Protein AF-A0A0D8Y430-F1 (afdb_monomer_lite)

InterPro domains:
  IPR003952 Fumarate reductase/succinate dehydrogenase, FAD-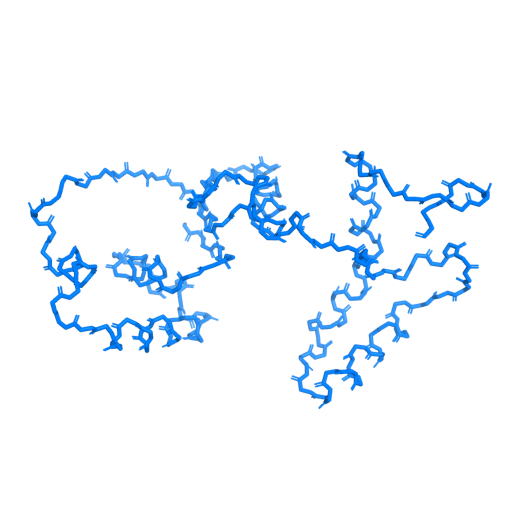binding site [PS00504] (100-109)
  IPR003953 FAD-dependent oxidoreductase 2, FAD-binding domain [PF00890] (66-169)
  IPR030664 FAD-dependent oxidoreductase SdhA/FrdA/AprA [PTHR11632] (54-172)
  IPR036188 FAD/NAD(P)-binding domain superfamily [G3DSA:3.50.50.60] (49-172)
  IPR036188 FAD/NAD(P)-binding domain superfamily [SSF51905] (52-172)

Secondary structure (DSSP, 8-state):
-EEEESS-HHHHHHHHTSTT-HHHHTT-HHHHHHHHHHHHTS-TT-HHHHHHH-GGGS-------SEEEE--SHHHHHHHHHHHTTTS-EEEE-SS-GGGSGGGG--S-------SSS---HHHHHHHHHHHTTT-S-HHHHHHHHHHHHHHHHHHHHTT----B-TTSSB-

Sequence (172 aa):
MHIIADGFGRAILALYRRPGAKKYFEKAPFYLNYATRRFNRLAETDPRKAILLNKSAYKIIEYEYDVVVEGARGAGLRATLGIAATNFSVACISKIFPTRSHTVAAQGGISAALANISEDNWRWHAYDTIKGSDWLGDQDAIEYMCKNGAKAAIELENFGVPFSRAEDGRIY

Organism: Dictyocaulus viviparus (NCBI:txid29172)

Structure (mmCIF, N/CA/C/O backbone):
data_AF-A0A0D8Y430-F1
#
_entry.id   AF-A0A0D8Y430-F1
#
loop_
_atom_site.group_PDB
_atom_site.id
_atom_site.type_symbol
_atom_site.label_atom_id
_atom_site.label_alt_id
_atom_site.label_comp_id
_atom_site.label_asym_id
_atom_site.label_entity_id
_atom_site.label_seq_id
_atom_site.pdbx_PDB_ins_code
_atom_site.Cartn_x
_atom_site.Cartn_y
_atom_site.Cartn_z
_atom_site.occupancy
_atom_site.B_iso_or_equiv
_atom_site.auth_seq_id
_atom_site.auth_comp_id
_atom_site.auth_asym_id
_atom_site.auth_atom_id
_atom_site.pdbx_PDB_model_num
ATOM 1 N N . MET A 1 1 ? -17.089 -7.789 9.909 1.00 50.50 1 MET A N 1
ATOM 2 C CA . MET A 1 1 ? -16.139 -6.763 10.383 1.00 50.50 1 MET A CA 1
ATOM 3 C C . MET A 1 1 ? -14.709 -7.163 10.033 1.00 50.50 1 MET A C 1
ATOM 5 O O . MET A 1 1 ? -14.059 -7.828 10.825 1.00 50.50 1 MET A O 1
ATOM 9 N N . HIS A 1 2 ? -14.216 -6.791 8.854 1.00 56.72 2 HIS A N 1
ATOM 10 C CA . HIS A 1 2 ? -12.787 -6.893 8.529 1.00 56.72 2 HIS A CA 1
ATOM 11 C C . HIS A 1 2 ? -12.057 -5.635 9.032 1.00 56.72 2 HIS A C 1
ATOM 13 O O . HIS A 1 2 ? -12.646 -4.557 9.066 1.00 56.72 2 HIS A O 1
ATOM 19 N N . ILE A 1 3 ? -10.804 -5.761 9.473 1.00 57.28 3 ILE A N 1
ATOM 20 C CA . ILE A 1 3 ? -10.013 -4.630 9.986 1.00 57.28 3 ILE A CA 1
ATOM 21 C C . ILE A 1 3 ? -8.754 -4.505 9.136 1.00 57.28 3 ILE A C 1
ATOM 23 O O . ILE A 1 3 ? -8.004 -5.472 9.011 1.00 57.28 3 ILE A O 1
ATOM 27 N N . ILE A 1 4 ? -8.522 -3.315 8.584 1.00 59.31 4 ILE A N 1
ATOM 28 C CA . ILE A 1 4 ? -7.288 -2.960 7.878 1.00 59.31 4 ILE A CA 1
ATOM 29 C C . ILE A 1 4 ? -6.592 -1.882 8.704 1.00 59.31 4 ILE A C 1
ATOM 31 O O . ILE A 1 4 ? -7.174 -0.832 8.965 1.00 59.31 4 ILE A O 1
ATOM 35 N N . ALA A 1 5 ? -5.361 -2.140 9.140 1.00 58.50 5 ALA A N 1
ATOM 36 C CA . ALA A 1 5 ? -4.613 -1.221 9.992 1.00 58.50 5 ALA A CA 1
ATOM 37 C C . ALA A 1 5 ? -3.367 -0.686 9.270 1.00 58.50 5 ALA A C 1
ATOM 39 O O . ALA A 1 5 ? -2.485 -1.455 8.899 1.00 58.50 5 ALA A O 1
ATOM 40 N N . ASP A 1 6 ? -3.285 0.639 9.133 1.00 49.31 6 ASP A N 1
ATOM 41 C CA . ASP A 1 6 ? -2.141 1.421 8.632 1.00 49.31 6 ASP A CA 1
ATOM 42 C C . ASP A 1 6 ? -1.503 2.251 9.781 1.00 49.31 6 ASP A C 1
ATOM 44 O O . ASP A 1 6 ? -0.916 3.323 9.601 1.00 49.31 6 ASP A O 1
ATOM 48 N N . GLY A 1 7 ? -1.642 1.789 11.033 1.00 47.31 7 GLY A N 1
ATOM 49 C CA . GLY A 1 7 ? -1.067 2.469 12.195 1.00 47.31 7 GLY A CA 1
ATOM 50 C C . GLY A 1 7 ? -1.415 1.909 13.583 1.00 47.31 7 GLY A C 1
ATOM 51 O O . GLY A 1 7 ? -2.327 1.122 13.757 1.00 47.31 7 GLY A O 1
ATOM 52 N N . PHE A 1 8 ? -0.589 2.331 14.553 1.00 56.03 8 PHE A N 1
ATOM 53 C CA . PHE A 1 8 ? -0.634 2.256 16.031 1.00 56.03 8 PHE A CA 1
ATOM 54 C C . PHE A 1 8 ? -1.361 1.102 16.766 1.00 56.03 8 PHE A C 1
ATOM 56 O O . PHE A 1 8 ? -2.573 1.045 16.912 1.00 56.03 8 PHE A O 1
ATOM 63 N N . GLY A 1 9 ? -0.576 0.335 17.537 1.00 60.44 9 GLY A N 1
ATOM 64 C CA . GLY A 1 9 ? -1.039 -0.802 18.348 1.00 60.44 9 GLY A CA 1
ATOM 65 C C . GLY A 1 9 ? -2.098 -0.569 19.448 1.00 60.44 9 GLY A C 1
ATOM 66 O O . GLY A 1 9 ? -2.532 -1.527 20.069 1.00 60.44 9 GLY A O 1
ATOM 67 N N . ARG A 1 10 ? -2.559 0.650 19.744 1.00 63.81 10 ARG A N 1
ATOM 68 C CA . ARG A 1 10 ? -3.590 0.852 20.794 1.00 63.81 10 ARG A CA 1
ATOM 69 C C . ARG A 1 10 ? -5.005 0.593 20.313 1.00 63.81 10 ARG A C 1
ATOM 71 O O . ARG A 1 10 ? -5.775 -0.030 21.039 1.00 63.81 10 ARG A O 1
ATOM 78 N N . ALA A 1 11 ? -5.327 1.049 19.112 1.00 66.00 11 ALA A N 1
ATOM 79 C CA . ALA A 1 11 ? -6.598 0.731 18.486 1.00 66.00 11 ALA A CA 1
ATOM 80 C C . ALA A 1 11 ? -6.691 -0.774 18.218 1.00 66.00 11 ALA A C 1
ATOM 82 O O . ALA A 1 11 ? -7.708 -1.373 18.537 1.00 66.00 11 ALA A O 1
ATOM 83 N N . ILE A 1 12 ? -5.585 -1.409 17.816 1.00 70.12 12 ILE A N 1
ATOM 84 C CA . ILE A 1 12 ? -5.467 -2.871 17.701 1.00 70.12 12 ILE A CA 1
ATOM 85 C C . ILE A 1 12 ? -5.885 -3.585 19.001 1.00 70.12 12 ILE A C 1
ATOM 87 O O . ILE A 1 12 ? -6.706 -4.497 18.956 1.00 70.12 12 ILE A O 1
ATOM 91 N N . LEU A 1 13 ? -5.402 -3.150 20.175 1.00 68.44 13 LEU A N 1
ATOM 92 C CA . LEU A 1 13 ? -5.814 -3.746 21.460 1.00 68.44 13 LEU A CA 1
ATOM 93 C C . LEU A 1 13 ? -7.271 -3.458 21.823 1.00 68.44 13 LEU A C 1
ATOM 95 O O . LEU A 1 13 ? -7.954 -4.339 22.346 1.00 68.44 13 LEU A O 1
ATOM 99 N N . ALA A 1 14 ? -7.743 -2.234 21.581 1.00 68.69 14 ALA A N 1
ATOM 100 C CA . ALA A 1 14 ? -9.129 -1.864 21.849 1.00 68.69 14 ALA A CA 1
ATOM 101 C C . ALA A 1 14 ? -10.102 -2.677 20.977 1.00 68.69 14 ALA A C 1
ATOM 103 O O . ALA A 1 14 ? -11.117 -3.162 21.475 1.00 68.69 14 ALA A O 1
ATOM 104 N N . LEU A 1 15 ? -9.754 -2.885 19.704 1.00 70.25 15 LEU A N 1
ATOM 105 C CA . LEU A 1 15 ? -10.502 -3.702 18.754 1.00 70.25 15 LEU A CA 1
ATOM 106 C C . LEU A 1 15 ? -10.448 -5.188 19.131 1.00 70.25 15 LEU A C 1
ATOM 108 O O . LEU A 1 15 ? -11.490 -5.836 19.141 1.00 70.25 15 LEU A O 1
ATOM 112 N N . TYR A 1 16 ? -9.281 -5.716 19.520 1.00 70.56 16 TYR A N 1
ATOM 113 C CA . TYR A 1 16 ? -9.129 -7.116 19.939 1.00 70.56 16 TYR A CA 1
ATOM 114 C C . TYR A 1 16 ? -9.970 -7.482 21.171 1.00 70.56 16 TYR A C 1
ATOM 116 O O . TYR A 1 16 ? -10.471 -8.599 21.270 1.00 70.56 16 TYR A O 1
ATOM 124 N N . ARG A 1 17 ? -10.162 -6.547 22.112 1.00 72.00 17 ARG A N 1
ATOM 125 C CA . ARG A 1 17 ? -10.968 -6.773 23.327 1.00 72.00 17 ARG A CA 1
ATOM 126 C C . ARG A 1 17 ? -12.484 -6.789 23.077 1.00 72.00 17 ARG A C 1
ATOM 128 O O . ARG A 1 17 ? -13.235 -7.002 24.030 1.00 72.00 17 ARG A O 1
ATOM 135 N N . ARG A 1 18 ? -12.957 -6.548 21.847 1.00 69.38 18 ARG A N 1
ATOM 136 C CA . ARG A 1 18 ? -14.388 -6.647 21.517 1.00 69.38 18 ARG A CA 1
ATOM 137 C C . ARG A 1 18 ? -14.834 -8.115 21.407 1.00 69.38 18 ARG A C 1
ATOM 139 O O . ARG A 1 18 ? -14.075 -8.946 20.900 1.00 69.38 18 ARG A O 1
ATOM 146 N N . PRO A 1 19 ? -16.064 -8.454 21.835 1.00 69.81 19 PRO A N 1
ATOM 147 C CA . PRO A 1 19 ? -16.619 -9.793 21.648 1.00 69.81 19 PRO A CA 1
ATOM 148 C C . PRO A 1 19 ? -16.530 -10.240 20.183 1.00 69.81 19 PRO A C 1
ATOM 150 O O . PRO A 1 19 ? -16.837 -9.477 19.270 1.00 69.81 19 PRO A O 1
ATOM 153 N N . GLY A 1 20 ? -16.055 -11.465 19.943 1.00 68.38 20 GLY A N 1
ATOM 154 C CA . GLY A 1 20 ? -15.925 -12.022 18.592 1.00 68.38 20 GLY A CA 1
ATOM 155 C C . GLY A 1 20 ? -14.794 -11.437 17.734 1.00 68.38 20 GLY A C 1
ATOM 156 O O . GLY A 1 20 ? -14.647 -11.857 16.587 1.00 68.38 20 GLY A O 1
ATOM 157 N N . ALA A 1 21 ? -13.968 -10.520 18.258 1.00 69.75 21 ALA A N 1
ATOM 158 C CA . ALA A 1 21 ? -12.868 -9.926 17.498 1.00 69.75 21 ALA A CA 1
ATOM 159 C C . ALA A 1 21 ? -11.681 -10.881 17.283 1.00 69.75 21 ALA A C 1
ATOM 161 O O . ALA A 1 21 ? -10.908 -10.706 16.341 1.00 69.75 21 ALA A O 1
ATOM 162 N N . LYS A 1 22 ? -11.555 -11.914 18.126 1.00 72.69 22 LYS A N 1
ATOM 163 C CA . LYS A 1 22 ? -10.428 -12.861 18.138 1.00 72.69 22 LYS A CA 1
ATOM 164 C C . LYS A 1 22 ? -10.135 -13.461 16.753 1.00 72.69 22 LYS A C 1
ATOM 166 O O . LYS A 1 22 ? -8.993 -13.421 16.302 1.00 72.69 22 LYS A O 1
ATOM 171 N N . LYS A 1 23 ? -11.186 -13.855 16.023 1.00 71.44 23 LYS A N 1
ATOM 172 C CA . LYS A 1 23 ? -11.111 -14.442 14.671 1.00 71.44 23 LYS A CA 1
ATOM 173 C C . LYS A 1 23 ? -10.460 -13.541 13.611 1.00 71.44 23 LYS A C 1
ATOM 175 O O . LYS A 1 23 ? -10.023 -14.035 12.575 1.00 71.44 23 LYS A O 1
ATOM 180 N N . TYR A 1 24 ? -10.415 -12.227 13.841 1.00 66.75 24 TYR A N 1
ATOM 181 C CA . TYR A 1 24 ? -9.815 -11.268 12.909 1.00 66.75 24 TYR A CA 1
ATOM 182 C C . TYR A 1 24 ? -8.330 -11.014 13.197 1.00 66.75 24 TYR A C 1
ATOM 184 O O . TYR A 1 24 ? -7.589 -10.674 12.282 1.00 66.75 24 TYR A O 1
ATOM 192 N N . PHE A 1 25 ? -7.882 -11.212 14.441 1.00 69.62 25 PHE A N 1
ATOM 193 C CA . PHE A 1 25 ? -6.495 -10.965 14.859 1.00 69.62 25 PHE A CA 1
ATOM 194 C C . PHE A 1 25 ? -5.644 -12.239 14.941 1.00 69.62 25 PHE A C 1
ATOM 196 O O . PHE A 1 25 ? -4.420 -12.151 14.875 1.00 69.62 25 PHE A O 1
ATOM 203 N N . GLU A 1 26 ? -6.261 -13.423 15.019 1.00 69.12 26 GLU A N 1
ATOM 204 C CA . GLU A 1 26 ? -5.558 -14.720 14.994 1.00 69.12 26 GLU A CA 1
ATOM 205 C C . GLU A 1 26 ? -4.750 -14.938 13.707 1.00 69.12 26 GLU A C 1
ATOM 207 O O . GLU A 1 26 ? -3.707 -15.584 13.742 1.00 69.12 26 GLU A O 1
ATOM 212 N N . LYS A 1 27 ? -5.176 -14.339 12.588 1.00 66.19 27 LYS A N 1
ATOM 213 C CA . LYS A 1 27 ? -4.463 -14.412 11.303 1.00 66.19 27 LYS A CA 1
ATOM 214 C C . LYS A 1 27 ? -3.222 -13.516 11.227 1.00 66.19 27 LYS A C 1
ATOM 216 O O . LYS A 1 27 ? -2.441 -13.658 10.296 1.00 66.19 27 LYS A O 1
ATOM 221 N N . ALA A 1 28 ? -3.038 -12.590 12.172 1.00 65.12 28 ALA A N 1
ATOM 222 C CA . ALA A 1 28 ? -1.922 -11.645 12.167 1.00 65.12 28 ALA A CA 1
ATOM 223 C C . ALA A 1 28 ? -1.405 -11.361 13.599 1.00 65.12 28 ALA A C 1
ATOM 225 O O . ALA A 1 28 ? -1.451 -10.219 14.077 1.00 65.12 28 ALA A O 1
ATOM 226 N N . PRO A 1 29 ? -0.888 -12.388 14.307 1.00 72.00 29 PRO A N 1
ATOM 227 C CA . PRO A 1 29 ? -0.520 -12.298 15.725 1.00 72.00 29 PRO A CA 1
ATOM 228 C C . PRO A 1 29 ? 0.616 -11.303 15.991 1.00 72.00 29 PRO A C 1
ATOM 230 O O . PRO A 1 29 ? 0.724 -10.767 17.095 1.00 72.00 29 PRO A O 1
ATOM 233 N N . PHE A 1 30 ? 1.440 -11.006 14.981 1.00 77.62 30 PHE A N 1
ATOM 234 C CA . PHE A 1 30 ? 2.497 -9.999 15.055 1.00 77.62 30 PHE A CA 1
ATOM 235 C C . PHE A 1 30 ? 1.976 -8.641 15.546 1.00 77.62 30 PHE A C 1
ATOM 237 O O . PHE A 1 30 ? 2.520 -8.079 16.500 1.00 77.62 30 PHE A O 1
ATOM 244 N N . TYR A 1 31 ? 0.892 -8.137 14.949 1.00 69.31 31 TYR A N 1
ATOM 245 C CA . TYR A 1 31 ? 0.340 -6.830 15.300 1.00 69.31 31 TYR A CA 1
ATOM 246 C C . TYR A 1 31 ? -0.190 -6.805 16.730 1.00 69.31 31 TYR A C 1
ATOM 248 O O . TYR A 1 31 ? 0.034 -5.831 17.450 1.00 69.31 31 TYR A O 1
ATOM 256 N N . LEU A 1 32 ? -0.826 -7.895 17.169 1.00 74.81 32 LEU A N 1
ATOM 257 C CA . LEU A 1 32 ? -1.316 -8.036 18.536 1.00 74.81 32 LEU A CA 1
ATOM 258 C C . LEU A 1 32 ? -0.160 -8.096 19.547 1.00 74.81 32 LEU A C 1
ATOM 260 O O . LEU A 1 32 ? -0.210 -7.434 20.586 1.00 74.81 32 LEU A O 1
ATOM 264 N N . ASN A 1 33 ? 0.911 -8.825 19.231 1.00 79.19 33 ASN A N 1
ATOM 265 C CA . ASN A 1 33 ? 2.102 -8.932 20.075 1.00 79.19 33 ASN A CA 1
ATOM 266 C C . ASN A 1 33 ? 2.841 -7.594 20.190 1.00 79.19 33 ASN A C 1
ATOM 268 O O . ASN A 1 33 ? 3.196 -7.170 21.293 1.00 79.19 33 ASN A O 1
ATOM 272 N N . TYR A 1 34 ? 3.038 -6.898 19.069 1.00 76.62 34 TYR A N 1
ATOM 273 C CA . TYR A 1 34 ? 3.645 -5.568 19.039 1.00 76.62 34 TYR A CA 1
ATOM 274 C C . TYR A 1 34 ? 2.836 -4.571 19.875 1.00 76.62 34 TYR A C 1
ATOM 276 O O . TYR A 1 34 ? 3.370 -3.869 20.741 1.00 76.62 34 TYR A O 1
ATOM 284 N N . ALA A 1 35 ? 1.525 -4.554 19.649 1.00 76.12 35 ALA A N 1
ATOM 285 C CA . ALA A 1 35 ? 0.575 -3.728 20.364 1.00 76.12 35 ALA A CA 1
ATOM 286 C C . ALA A 1 35 ? 0.601 -3.976 21.881 1.00 76.12 35 ALA A C 1
ATOM 288 O O . ALA A 1 35 ? 0.748 -3.029 22.660 1.00 76.12 35 ALA A O 1
ATOM 289 N N . THR A 1 36 ? 0.549 -5.246 22.290 1.00 77.69 36 THR A N 1
ATOM 290 C CA . THR A 1 36 ? 0.595 -5.672 23.697 1.00 77.69 36 THR A CA 1
ATOM 291 C C . THR A 1 36 ? 1.899 -5.248 24.364 1.00 77.69 36 THR A C 1
ATOM 293 O O . THR A 1 36 ? 1.873 -4.603 25.411 1.00 77.69 36 THR A O 1
ATOM 296 N N . ARG A 1 37 ? 3.053 -5.518 23.735 1.00 81.81 37 ARG A N 1
ATOM 297 C CA . ARG A 1 37 ? 4.368 -5.110 24.260 1.00 81.81 37 ARG A CA 1
ATOM 298 C C . ARG A 1 37 ? 4.447 -3.601 24.466 1.00 81.81 37 ARG A C 1
ATOM 300 O O . ARG A 1 37 ? 4.912 -3.143 25.506 1.00 81.81 37 ARG A O 1
ATOM 307 N N . ARG A 1 38 ? 3.978 -2.817 23.492 1.00 77.44 38 ARG A N 1
ATOM 308 C CA . ARG A 1 38 ? 3.975 -1.352 23.582 1.00 77.44 38 ARG A CA 1
ATOM 309 C C . ARG A 1 38 ? 3.062 -0.850 24.698 1.00 77.44 38 ARG A C 1
ATOM 311 O O . ARG A 1 38 ? 3.404 0.127 25.357 1.00 77.44 38 ARG A O 1
ATOM 318 N N . PHE A 1 39 ? 1.914 -1.490 24.899 1.00 77.06 39 PHE A N 1
ATOM 319 C CA . PHE A 1 39 ? 0.971 -1.120 25.949 1.00 77.06 39 PHE A CA 1
ATOM 320 C C . PHE A 1 39 ? 1.495 -1.452 27.349 1.00 77.06 39 PHE A C 1
ATOM 322 O O . PHE A 1 39 ? 1.398 -0.625 28.253 1.00 77.06 39 PHE A O 1
ATOM 329 N N . ASN A 1 40 ? 2.132 -2.611 27.512 1.00 82.00 40 ASN A N 1
ATOM 330 C CA . ASN A 1 40 ? 2.700 -3.029 28.793 1.00 82.00 40 ASN A CA 1
ATOM 331 C C . ASN A 1 40 ? 3.866 -2.137 29.249 1.00 82.00 40 ASN A C 1
ATOM 333 O O . ASN A 1 40 ? 4.091 -2.012 30.445 1.00 82.00 40 ASN A O 1
ATOM 337 N N . ARG A 1 41 ? 4.566 -1.466 28.322 1.00 83.50 41 ARG A N 1
ATOM 338 C CA . ARG A 1 41 ? 5.634 -0.493 28.634 1.00 83.50 41 ARG A CA 1
ATOM 339 C C . ARG A 1 41 ? 5.137 0.832 29.224 1.00 83.50 41 ARG A C 1
ATOM 341 O O . ARG A 1 41 ? 5.954 1.649 29.632 1.00 83.50 41 ARG A O 1
ATOM 348 N N . LEU A 1 42 ? 3.833 1.098 29.209 1.00 80.19 42 LEU A N 1
ATOM 349 C CA . LEU A 1 42 ? 3.284 2.338 29.757 1.00 80.19 42 LEU A CA 1
ATOM 350 C C . LEU A 1 42 ? 3.280 2.278 31.288 1.00 80.19 42 LEU A C 1
ATOM 352 O O . LEU A 1 42 ? 2.969 1.231 31.856 1.00 80.19 42 LEU A O 1
ATOM 356 N N . ALA A 1 43 ? 3.557 3.399 31.952 1.00 82.31 43 ALA A N 1
ATOM 357 C CA . ALA A 1 43 ? 3.404 3.505 33.403 1.00 82.31 43 ALA A CA 1
ATOM 358 C C . ALA A 1 43 ? 1.951 3.215 33.822 1.00 82.31 43 ALA A C 1
ATOM 360 O O . ALA A 1 43 ? 1.028 3.518 33.068 1.00 82.31 43 ALA A O 1
ATOM 361 N N . GLU A 1 44 ? 1.728 2.647 35.011 1.00 79.88 44 GLU A N 1
ATOM 362 C CA . GLU A 1 44 ? 0.367 2.397 35.532 1.00 79.88 44 GLU A CA 1
ATOM 363 C C . GLU A 1 44 ? -0.464 3.679 35.663 1.00 79.88 44 GLU A C 1
ATOM 365 O O . GLU A 1 44 ? -1.668 3.676 35.428 1.00 79.88 44 GLU A O 1
ATOM 370 N N . THR A 1 45 ? 0.197 4.801 35.945 1.00 80.25 45 THR A N 1
ATOM 371 C CA . THR A 1 45 ? -0.414 6.134 36.027 1.00 80.25 45 THR A CA 1
ATOM 372 C C . THR A 1 45 ? -0.759 6.739 34.666 1.00 80.25 45 THR A C 1
ATOM 374 O O . THR A 1 45 ? -1.327 7.828 34.604 1.00 80.25 45 THR A O 1
ATOM 377 N N . ASP A 1 46 ? -0.423 6.072 33.558 1.00 79.12 46 ASP A N 1
ATOM 378 C CA . ASP A 1 46 ? -0.724 6.583 32.230 1.00 79.12 46 ASP A CA 1
ATOM 379 C C . ASP A 1 46 ? -2.253 6.626 32.027 1.00 79.12 46 ASP A C 1
ATOM 381 O O . ASP A 1 46 ? -2.910 5.578 32.073 1.00 79.12 46 ASP A O 1
ATOM 385 N N . PRO A 1 47 ? -2.850 7.797 31.730 1.00 67.81 47 PRO A N 1
ATOM 386 C CA . PRO A 1 47 ? -4.306 7.949 31.611 1.00 67.81 47 PRO A CA 1
ATOM 387 C C . PRO A 1 47 ? -4.902 7.034 30.536 1.00 67.81 47 PRO A C 1
ATOM 389 O O . PRO A 1 47 ? -6.085 6.697 30.534 1.00 67.81 47 PRO A O 1
ATOM 392 N N . ARG A 1 48 ? -4.064 6.568 29.614 1.00 68.19 48 ARG A N 1
ATOM 393 C CA . ARG A 1 48 ? -4.462 5.699 28.525 1.00 68.19 48 ARG A CA 1
ATOM 394 C C . ARG A 1 48 ? -4.590 4.228 28.955 1.00 68.19 48 ARG A C 1
ATOM 396 O O . ARG A 1 48 ? -5.250 3.470 28.246 1.00 68.19 48 ARG A O 1
ATOM 403 N N . LYS A 1 49 ? -3.990 3.819 30.084 1.00 70.38 49 LYS A N 1
ATOM 404 C CA . LYS A 1 49 ? -4.287 2.538 30.754 1.00 70.38 49 LYS A CA 1
ATOM 405 C C . LYS A 1 49 ? -5.634 2.602 31.472 1.00 70.38 49 LYS A C 1
ATOM 407 O O . LYS A 1 49 ? -6.437 1.684 31.317 1.00 70.38 49 LYS A O 1
ATOM 412 N N . ALA A 1 50 ? -5.917 3.715 32.152 1.00 64.94 50 ALA A N 1
ATOM 413 C CA . ALA A 1 50 ? -7.168 3.926 32.880 1.00 64.94 50 ALA A CA 1
ATOM 414 C C . ALA A 1 50 ? -8.414 3.813 31.978 1.00 64.94 50 ALA A C 1
ATOM 416 O O . ALA A 1 50 ? -9.365 3.129 32.345 1.00 64.94 50 ALA A O 1
ATOM 417 N N . ILE A 1 51 ? -8.381 4.374 30.761 1.00 63.44 51 ILE A N 1
ATOM 418 C CA . ILE A 1 51 ? -9.493 4.295 29.786 1.00 63.44 51 ILE A CA 1
ATOM 419 C C . ILE A 1 51 ? -9.847 2.845 29.406 1.00 63.44 51 ILE A C 1
ATOM 421 O O . ILE A 1 51 ? -11.012 2.512 29.205 1.00 63.44 51 ILE A O 1
ATOM 425 N N . LEU A 1 52 ? -8.851 1.960 29.304 1.00 61.94 52 LEU A N 1
ATOM 426 C CA . LEU A 1 52 ? -9.064 0.559 28.920 1.00 61.94 52 LEU A CA 1
ATOM 427 C C . LEU A 1 52 ? -9.499 -0.337 30.086 1.00 61.94 52 LEU A C 1
ATOM 429 O O . LEU A 1 52 ? -9.977 -1.447 29.838 1.00 61.94 52 LEU A O 1
ATOM 433 N N . LEU A 1 53 ? -9.294 0.115 31.323 1.00 64.94 53 LEU A N 1
ATOM 434 C CA . LEU A 1 53 ? -9.585 -0.630 32.548 1.00 64.94 53 LEU A CA 1
ATOM 435 C C . LEU A 1 53 ? -10.881 -0.151 33.223 1.00 64.94 53 LEU A C 1
ATOM 437 O O . LEU A 1 53 ? -11.560 -0.960 33.845 1.00 64.94 53 LEU A O 1
ATOM 441 N N . ASN A 1 54 ? -11.263 1.120 33.054 1.00 66.44 54 ASN A N 1
ATOM 442 C CA . ASN A 1 54 ? -12.434 1.722 33.690 1.00 66.44 54 ASN A CA 1
ATOM 443 C C . ASN A 1 54 ? -13.423 2.293 32.654 1.00 66.44 54 ASN A C 1
ATOM 445 O O . ASN A 1 54 ? -13.423 3.484 32.340 1.00 66.44 54 ASN A O 1
ATOM 449 N N . LYS A 1 55 ? -14.274 1.414 32.106 1.00 62.12 55 LYS A N 1
ATOM 450 C CA . LYS A 1 55 ? -15.239 1.749 31.042 1.00 62.12 55 LYS A CA 1
ATOM 451 C C . LYS A 1 55 ? -16.343 2.719 31.480 1.00 62.12 55 LYS A C 1
ATOM 453 O O . LYS A 1 55 ? -16.888 3.403 30.623 1.00 62.12 55 LYS A O 1
ATOM 458 N N . SER A 1 56 ? -16.681 2.789 32.771 1.00 68.69 56 SER A N 1
ATOM 459 C CA . SER A 1 56 ? -17.784 3.630 33.265 1.00 68.69 56 SER A CA 1
ATOM 460 C C . SER A 1 56 ? -17.428 5.115 33.364 1.00 68.69 56 SER A C 1
ATOM 462 O O . SER A 1 56 ? -18.325 5.940 33.505 1.00 68.69 56 SER A O 1
ATOM 464 N N . ALA A 1 57 ? -16.142 5.472 33.270 1.00 71.75 57 ALA A N 1
ATOM 465 C CA . ALA A 1 57 ? -15.691 6.862 33.344 1.00 71.75 57 ALA A CA 1
ATOM 466 C C . ALA A 1 57 ? -15.977 7.677 32.064 1.00 71.75 57 ALA A C 1
ATOM 468 O O . ALA A 1 57 ? -15.894 8.903 32.097 1.00 71.75 57 ALA A O 1
ATOM 469 N N . TYR A 1 58 ? -16.312 7.026 30.941 1.00 71.06 58 TYR A N 1
ATOM 470 C CA . TYR A 1 58 ? -16.510 7.684 29.646 1.00 71.06 58 TYR A CA 1
ATOM 471 C C . TYR A 1 58 ? -17.784 7.195 28.957 1.00 71.06 58 TYR A C 1
ATOM 473 O O . TYR A 1 58 ? -18.058 5.998 28.907 1.00 71.06 58 TYR A O 1
ATOM 481 N N . LYS A 1 59 ? -1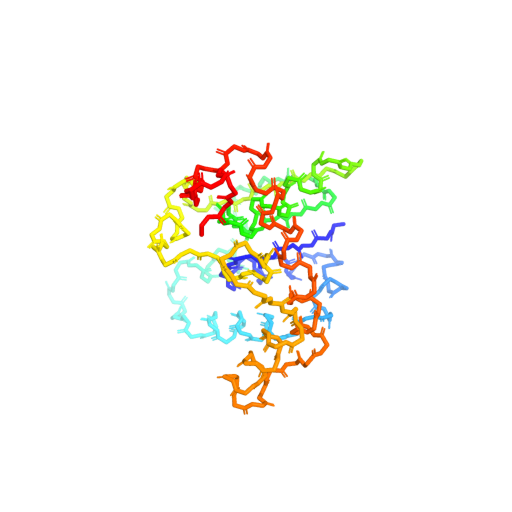8.540 8.119 28.352 1.00 78.19 59 LYS A N 1
ATOM 482 C CA . LYS A 1 59 ? -19.648 7.766 27.457 1.00 78.19 59 LYS A CA 1
ATOM 483 C C . LYS A 1 59 ? -19.083 7.098 26.200 1.00 78.19 59 LYS A C 1
ATOM 485 O O . LYS A 1 59 ? -18.324 7.719 25.459 1.00 78.19 59 LYS A O 1
ATOM 490 N N . ILE A 1 60 ? -19.473 5.852 25.953 1.00 77.88 60 ILE A N 1
ATOM 491 C CA . ILE A 1 60 ? -19.097 5.102 24.750 1.00 77.88 60 ILE A CA 1
ATOM 492 C C . ILE A 1 60 ? -20.157 5.346 23.672 1.00 77.88 60 ILE A C 1
ATOM 494 O O . ILE A 1 60 ? -21.352 5.298 23.954 1.00 77.88 60 ILE A O 1
ATOM 498 N N . ILE A 1 61 ? -19.713 5.629 22.446 1.00 81.38 61 ILE A N 1
ATOM 499 C CA . ILE A 1 61 ? -20.573 5.733 21.261 1.00 81.38 61 ILE A CA 1
ATOM 500 C C . ILE A 1 61 ? -20.232 4.566 20.340 1.00 81.38 61 ILE A C 1
ATOM 502 O O . ILE A 1 61 ? -19.053 4.299 20.085 1.00 81.38 61 ILE A O 1
ATOM 506 N N . GLU A 1 62 ? -21.258 3.874 19.861 1.00 82.25 62 GLU A N 1
ATOM 507 C CA . GLU A 1 62 ? -21.119 2.684 19.031 1.00 82.25 62 GLU A CA 1
ATOM 508 C C . GLU A 1 62 ? -21.544 2.974 17.592 1.00 82.25 62 GLU A C 1
ATOM 510 O O . GLU A 1 62 ? -22.498 3.706 17.342 1.00 82.25 62 GLU A O 1
ATOM 515 N N . TYR A 1 63 ? -20.790 2.406 16.654 1.00 87.38 63 TYR A N 1
ATOM 516 C CA . TYR A 1 63 ? -21.039 2.477 15.221 1.00 87.38 63 TYR A CA 1
ATOM 517 C C . TYR A 1 63 ? -20.749 1.103 14.614 1.00 87.38 63 TYR A C 1
ATOM 519 O O . TYR A 1 63 ? -19.782 0.446 15.022 1.00 87.38 63 TYR A O 1
ATOM 527 N N . GLU A 1 64 ? -21.545 0.702 13.626 1.00 87.44 64 GLU A N 1
ATOM 528 C CA . GLU A 1 64 ? -21.419 -0.583 12.934 1.00 87.44 64 GLU A CA 1
ATOM 529 C C . GLU A 1 64 ? -21.058 -0.378 11.462 1.00 87.44 64 GLU A C 1
ATOM 531 O O . GLU A 1 64 ? -21.661 0.443 10.776 1.00 87.44 64 GLU A O 1
ATOM 536 N N . TYR A 1 65 ? -20.047 -1.120 11.004 1.00 89.12 65 TYR A N 1
ATOM 537 C CA . TYR A 1 65 ? -19.551 -1.125 9.628 1.00 89.12 65 TYR A CA 1
ATOM 538 C C . TYR A 1 65 ? -19.026 -2.522 9.273 1.00 89.12 65 TYR A C 1
ATOM 540 O O . TYR A 1 65 ? -18.526 -3.257 10.137 1.00 89.12 65 TYR A O 1
ATOM 548 N N . ASP A 1 66 ? -19.063 -2.874 7.990 1.00 88.56 66 ASP A N 1
ATOM 549 C CA . ASP A 1 66 ? -18.515 -4.135 7.487 1.00 88.56 66 ASP A CA 1
ATOM 550 C C . ASP A 1 66 ? -16.989 -4.156 7.558 1.00 88.56 66 ASP A C 1
ATOM 552 O O . ASP A 1 66 ? -16.395 -5.198 7.877 1.00 88.56 66 ASP A O 1
ATOM 556 N N . VAL A 1 67 ? -16.356 -3.005 7.301 1.00 87.69 67 VAL A N 1
ATOM 557 C CA . VAL A 1 67 ? -14.904 -2.820 7.349 1.00 87.69 67 VAL A CA 1
ATOM 558 C C . VAL A 1 67 ? -14.522 -1.541 8.093 1.00 87.69 67 VAL A C 1
ATOM 560 O O . VAL A 1 67 ? -15.116 -0.482 7.906 1.00 87.69 67 VAL A O 1
ATOM 563 N N . VAL A 1 68 ? -13.479 -1.627 8.918 1.00 89.19 68 VAL A N 1
ATOM 564 C CA . VAL A 1 68 ? -12.856 -0.458 9.551 1.00 89.19 68 VAL A CA 1
ATOM 565 C C . VAL A 1 68 ? -11.413 -0.349 9.078 1.00 89.19 68 VAL A C 1
ATOM 567 O O . VAL A 1 68 ? -10.629 -1.287 9.237 1.00 89.19 68 VAL A O 1
ATOM 570 N N . VAL A 1 69 ? -11.072 0.806 8.511 1.00 89.75 69 VAL A N 1
ATOM 571 C CA . VAL A 1 69 ? -9.715 1.174 8.117 1.00 89.75 69 VAL A CA 1
ATOM 572 C C . VAL A 1 69 ? -9.156 2.157 9.138 1.00 89.75 69 VAL A C 1
ATOM 574 O O . VAL A 1 69 ? -9.647 3.277 9.289 1.00 89.75 69 VAL A O 1
ATOM 577 N N . GLU A 1 70 ? -8.120 1.737 9.855 1.00 89.12 70 GLU A N 1
ATOM 578 C CA . GLU A 1 70 ? -7.395 2.595 10.783 1.00 89.12 70 GLU A CA 1
ATOM 579 C C . GLU A 1 70 ? -6.203 3.242 10.074 1.00 89.12 70 GLU A C 1
ATOM 581 O O . GLU A 1 70 ? -5.205 2.588 9.782 1.00 89.12 70 GLU A O 1
ATOM 586 N N . GLY A 1 71 ? -6.287 4.549 9.855 1.00 88.69 71 GLY A N 1
ATOM 587 C CA . GLY A 1 71 ? -5.290 5.346 9.156 1.00 88.69 71 GLY A CA 1
ATOM 588 C C . GLY A 1 71 ? -5.805 5.831 7.805 1.00 88.69 71 GLY A C 1
ATOM 589 O O . GLY A 1 71 ? -6.342 5.067 7.014 1.00 88.69 71 GLY A O 1
ATOM 590 N N . ALA A 1 72 ? -5.603 7.120 7.531 1.00 94.50 72 ALA A N 1
ATOM 591 C CA . ALA A 1 72 ? -5.935 7.752 6.254 1.00 94.50 72 ALA A CA 1
ATOM 592 C C . ALA A 1 72 ? -4.667 8.241 5.535 1.00 94.50 72 ALA A C 1
ATOM 594 O O . ALA A 1 72 ? -4.592 9.392 5.102 1.00 94.50 72 ALA A O 1
ATOM 595 N N . ARG A 1 73 ? -3.629 7.395 5.485 1.00 93.88 73 ARG A N 1
ATOM 596 C CA . ARG A 1 73 ? -2.461 7.622 4.616 1.00 93.88 73 ARG A CA 1
ATOM 597 C C . ARG A 1 73 ? -2.716 6.999 3.241 1.00 93.88 73 ARG A C 1
ATOM 599 O O . ARG A 1 73 ? -3.820 6.526 2.991 1.00 93.88 73 ARG A O 1
ATOM 606 N N . GLY A 1 74 ? -1.713 6.971 2.361 1.00 93.81 74 GLY A N 1
ATOM 607 C CA . GLY A 1 74 ? -1.863 6.401 1.014 1.00 93.81 74 GLY A CA 1
ATOM 608 C C . GLY A 1 74 ? -2.474 4.992 1.008 1.00 93.81 74 GLY A C 1
ATOM 609 O O . GLY A 1 74 ? -3.459 4.757 0.312 1.00 93.81 74 GLY A O 1
ATOM 610 N N . ALA A 1 75 ? -1.962 4.087 1.850 1.00 93.94 75 ALA A N 1
ATOM 611 C CA . ALA A 1 75 ? -2.476 2.721 1.954 1.00 93.94 75 ALA A CA 1
ATOM 612 C C . ALA A 1 75 ? -3.917 2.684 2.492 1.00 93.94 75 ALA A C 1
ATOM 614 O O . ALA A 1 75 ? -4.798 2.102 1.858 1.00 93.94 75 ALA A O 1
ATOM 615 N N . GLY A 1 76 ? -4.182 3.353 3.620 1.00 93.75 76 GLY A N 1
ATOM 616 C CA . GLY A 1 76 ? -5.521 3.402 4.209 1.00 93.75 76 GLY A CA 1
ATOM 617 C C . GLY A 1 76 ? -6.583 4.035 3.300 1.00 93.75 76 GLY A C 1
ATOM 618 O O . GLY A 1 76 ? -7.687 3.503 3.169 1.00 93.75 76 GLY A O 1
ATOM 619 N N . LEU A 1 77 ? -6.256 5.124 2.600 1.00 96.06 77 LEU A N 1
ATOM 620 C CA . LEU A 1 77 ? -7.169 5.754 1.643 1.00 96.06 77 LEU A CA 1
ATOM 621 C C . LEU A 1 77 ? -7.420 4.864 0.424 1.00 96.06 77 LEU A C 1
ATOM 623 O O . LEU A 1 77 ? -8.575 4.705 0.035 1.00 96.06 77 LEU A O 1
ATOM 627 N N . ARG A 1 78 ? -6.387 4.227 -0.148 1.00 96.38 78 ARG A N 1
ATOM 628 C CA . ARG A 1 78 ? -6.567 3.321 -1.295 1.00 96.38 78 ARG A CA 1
ATOM 629 C C . ARG A 1 78 ? -7.393 2.088 -0.927 1.00 96.38 78 ARG A C 1
ATOM 631 O O . ARG A 1 78 ? -8.221 1.663 -1.734 1.00 96.38 78 ARG A O 1
ATOM 638 N N . ALA A 1 79 ? -7.200 1.543 0.276 1.00 95.25 79 ALA A N 1
ATOM 639 C CA . ALA A 1 79 ? -8.018 0.455 0.806 1.00 95.25 79 ALA A CA 1
ATOM 640 C C . ALA A 1 79 ? -9.474 0.899 1.001 1.00 95.25 79 ALA A C 1
ATOM 642 O O . ALA A 1 79 ? -10.386 0.235 0.516 1.00 95.25 79 ALA A O 1
ATOM 643 N N . THR A 1 80 ? -9.686 2.056 1.640 1.00 96.12 80 THR A N 1
ATOM 644 C CA . THR A 1 80 ? -11.022 2.637 1.851 1.00 96.12 80 THR A CA 1
ATOM 645 C C . THR A 1 80 ? -11.744 2.848 0.523 1.00 96.12 80 THR A C 1
ATOM 647 O O . THR A 1 80 ? -12.883 2.418 0.392 1.00 96.12 80 THR A O 1
ATOM 650 N N . LEU A 1 81 ? -11.077 3.439 -0.475 1.00 96.38 81 LEU A N 1
ATOM 651 C CA . LEU A 1 81 ? -11.624 3.637 -1.820 1.00 96.38 81 LEU A CA 1
ATOM 652 C C . LEU A 1 81 ? -12.012 2.306 -2.473 1.00 96.38 81 LEU A C 1
ATOM 654 O O . LEU A 1 81 ? -13.104 2.180 -3.016 1.00 96.38 81 LEU A O 1
ATOM 658 N N . GLY A 1 82 ? -11.130 1.304 -2.390 1.00 95.75 82 GLY A N 1
ATOM 659 C CA . GLY A 1 82 ? -11.385 -0.022 -2.947 1.00 95.75 82 GLY A CA 1
ATOM 660 C C . GLY A 1 82 ? -12.607 -0.698 -2.329 1.00 95.75 82 GLY A C 1
ATOM 661 O O . GLY A 1 82 ? -13.393 -1.292 -3.054 1.00 95.75 82 GLY A O 1
ATOM 662 N N . ILE A 1 83 ? -12.793 -0.575 -1.012 1.00 96.06 83 ILE A N 1
ATOM 663 C CA . ILE A 1 83 ? -13.948 -1.148 -0.306 1.00 96.06 83 ILE A CA 1
ATOM 664 C C . ILE A 1 83 ? -15.216 -0.341 -0.584 1.00 96.06 83 ILE A C 1
ATOM 666 O O . ILE A 1 83 ? -16.262 -0.932 -0.824 1.00 96.06 83 ILE A O 1
ATOM 670 N N . ALA A 1 84 ? -15.128 0.990 -0.603 1.00 95.38 84 ALA A N 1
ATOM 671 C CA . ALA A 1 84 ? -16.261 1.865 -0.897 1.00 95.38 84 ALA A CA 1
ATOM 672 C C . ALA A 1 84 ? -16.819 1.664 -2.318 1.00 95.38 84 ALA A C 1
ATOM 674 O O . ALA A 1 84 ? -17.987 1.946 -2.557 1.00 95.38 84 ALA A O 1
ATOM 675 N N . ALA A 1 85 ? -16.006 1.155 -3.250 1.00 94.81 85 ALA A N 1
ATOM 676 C CA . ALA A 1 85 ? -16.437 0.752 -4.589 1.00 94.81 85 ALA A CA 1
ATOM 677 C C . ALA A 1 85 ? -17.146 -0.622 -4.632 1.00 94.81 85 ALA A C 1
ATOM 679 O O . ALA A 1 85 ? -17.529 -1.089 -5.704 1.00 94.81 85 ALA A O 1
ATOM 680 N N . THR A 1 86 ? -17.303 -1.289 -3.488 1.00 95.06 86 THR A N 1
ATOM 681 C CA . THR A 1 86 ? -18.033 -2.557 -3.339 1.00 95.06 86 THR A CA 1
ATOM 682 C C . THR A 1 86 ? -19.314 -2.351 -2.526 1.00 95.06 86 THR A C 1
ATOM 684 O O . THR A 1 86 ? -19.601 -1.251 -2.067 1.00 95.06 86 THR A O 1
ATOM 687 N N . ASN A 1 87 ? -20.073 -3.421 -2.281 1.00 93.62 87 ASN A N 1
ATOM 688 C CA . ASN A 1 87 ? -21.297 -3.370 -1.471 1.00 93.62 87 ASN A CA 1
ATOM 689 C C . ASN A 1 87 ? -21.043 -3.396 0.052 1.00 93.62 87 ASN A C 1
ATOM 691 O O . ASN A 1 87 ? -21.971 -3.651 0.815 1.00 93.62 87 ASN A O 1
ATOM 695 N N . PHE A 1 88 ? -19.804 -3.177 0.504 1.00 93.50 88 PHE A N 1
ATOM 696 C CA . PHE A 1 88 ? -19.452 -3.155 1.924 1.00 93.50 88 PHE A CA 1
ATOM 697 C C . PHE A 1 88 ? -19.418 -1.729 2.477 1.00 93.50 88 PHE A C 1
ATOM 699 O O . PHE A 1 88 ? -18.809 -0.828 1.902 1.00 93.50 88 PHE A O 1
ATOM 706 N N . SER A 1 89 ? -20.000 -1.542 3.659 1.00 95.12 89 SER A N 1
ATOM 707 C CA . SER A 1 89 ? -19.868 -0.306 4.428 1.00 95.12 89 SER A CA 1
ATOM 708 C C . SER A 1 89 ? -18.465 -0.189 5.040 1.00 95.12 89 SER A C 1
ATOM 710 O O . SER A 1 89 ? -17.942 -1.133 5.640 1.00 95.12 89 SER A O 1
ATOM 712 N N . VAL A 1 90 ? -17.835 0.984 4.908 1.00 95.38 90 VAL A N 1
ATOM 713 C CA . VAL A 1 90 ? -16.467 1.219 5.394 1.00 95.38 90 VAL A CA 1
ATOM 714 C C . VAL A 1 90 ? -16.340 2.499 6.213 1.00 95.38 90 VAL A C 1
ATOM 716 O O . VAL A 1 90 ? -16.788 3.564 5.798 1.00 95.38 90 VAL A O 1
ATOM 719 N N . ALA A 1 91 ? -15.669 2.399 7.362 1.00 94.75 91 ALA A N 1
ATOM 720 C CA . ALA A 1 91 ? -15.250 3.548 8.161 1.00 94.75 91 ALA A CA 1
ATOM 721 C C . ALA A 1 91 ? -13.735 3.754 8.059 1.00 94.75 91 ALA A C 1
ATOM 723 O O . ALA A 1 91 ? -12.965 2.874 8.441 1.00 94.75 91 ALA A O 1
ATOM 724 N N . CYS A 1 92 ? -13.301 4.931 7.601 1.00 94.56 92 CYS A N 1
ATOM 725 C CA . CYS A 1 92 ? -11.897 5.344 7.621 1.00 94.56 92 CYS A CA 1
ATOM 726 C C . CYS A 1 92 ? -11.647 6.289 8.798 1.00 94.56 92 CYS A C 1
ATOM 728 O O . CYS A 1 92 ? -12.203 7.386 8.863 1.00 94.56 92 CYS A O 1
ATOM 730 N N . ILE A 1 93 ? -10.814 5.862 9.745 1.00 93.62 93 ILE A N 1
ATOM 731 C CA . ILE A 1 93 ? -10.543 6.595 10.982 1.00 93.62 93 ILE A CA 1
ATOM 732 C C . ILE A 1 93 ? -9.116 7.120 10.941 1.00 93.62 93 ILE A C 1
ATOM 734 O O . ILE A 1 93 ? -8.169 6.359 10.763 1.00 93.62 93 ILE A O 1
ATOM 738 N N . SER A 1 94 ? -8.930 8.418 11.173 1.00 90.50 94 SER A N 1
ATOM 739 C CA . SER A 1 94 ? -7.601 9.021 11.235 1.00 90.50 94 SER A CA 1
ATOM 740 C C . SER A 1 94 ? -7.478 10.004 12.387 1.00 90.50 94 SER A C 1
ATOM 742 O O . SER A 1 94 ? -8.367 10.808 12.644 1.00 90.50 94 SER A O 1
ATOM 744 N N . LYS A 1 95 ? -6.326 9.966 13.063 1.00 90.88 95 LYS A N 1
ATOM 745 C CA . LYS A 1 95 ? -5.976 10.903 14.144 1.00 90.88 95 LYS A CA 1
ATOM 746 C C . LYS A 1 95 ? -5.598 12.305 13.653 1.00 90.88 95 LYS A C 1
ATOM 748 O O . LYS A 1 95 ? -5.419 13.209 14.458 1.00 90.88 95 LYS A O 1
ATOM 753 N N . ILE A 1 96 ? -5.376 12.451 12.352 1.00 91.19 96 ILE A N 1
ATOM 754 C CA . ILE A 1 96 ? -5.004 13.696 11.678 1.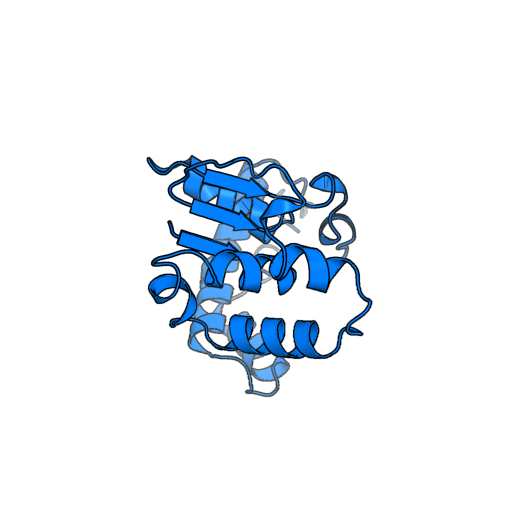00 91.19 96 ILE A CA 1
ATOM 755 C C . ILE A 1 96 ? -5.803 13.809 10.385 1.00 91.19 96 ILE A C 1
ATOM 757 O O . ILE A 1 96 ? -6.225 12.795 9.824 1.00 91.19 96 ILE A O 1
ATOM 761 N N . PHE A 1 97 ? -5.965 15.028 9.881 1.00 95.81 97 PHE A N 1
ATOM 762 C CA . PHE A 1 97 ? -6.567 15.238 8.570 1.00 95.81 97 PHE A CA 1
ATOM 763 C C . PHE A 1 97 ? -5.777 14.473 7.479 1.00 95.81 97 PHE A C 1
ATOM 765 O O . PHE A 1 97 ? -4.542 14.517 7.516 1.00 95.81 97 PHE A O 1
ATOM 772 N N . PRO A 1 98 ? -6.428 13.766 6.530 1.00 94.75 98 PRO A N 1
ATOM 773 C CA . PRO A 1 98 ? -5.756 12.796 5.650 1.00 94.75 98 PRO A CA 1
ATOM 774 C C . PRO A 1 98 ? -4.541 13.338 4.879 1.00 94.75 98 PRO A C 1
ATOM 776 O O . PRO A 1 98 ? -3.484 12.703 4.845 1.00 94.75 98 PRO A O 1
ATOM 779 N N . THR A 1 99 ? -4.630 14.561 4.347 1.00 95.50 99 THR A N 1
ATOM 780 C CA . THR A 1 99 ? -3.540 15.199 3.580 1.00 95.50 99 THR A CA 1
ATOM 781 C C . THR A 1 99 ? -2.379 15.706 4.444 1.00 95.50 99 THR A C 1
ATOM 783 O O . THR A 1 99 ? -1.385 16.201 3.924 1.00 95.50 99 THR A O 1
ATOM 786 N N . ARG A 1 100 ? -2.468 15.570 5.774 1.00 94.94 100 ARG A N 1
ATOM 787 C CA . ARG A 1 100 ? -1.364 15.824 6.717 1.00 94.94 100 ARG A CA 1
ATOM 788 C C . ARG A 1 100 ? -0.648 14.541 7.142 1.00 94.94 100 ARG A C 1
ATOM 790 O O . ARG A 1 100 ? 0.231 14.581 8.001 1.00 94.94 100 ARG A O 1
ATOM 797 N N . SER A 1 101 ? -1.029 13.391 6.585 1.00 93.38 101 SER A N 1
ATOM 798 C CA . SER A 1 101 ? -0.301 12.142 6.790 1.00 93.38 101 SER A CA 1
ATOM 799 C C . SER A 1 101 ? 1.109 12.207 6.206 1.00 93.38 101 SER A C 1
ATOM 801 O O . SER A 1 101 ? 1.362 12.917 5.244 1.00 93.38 101 SER A O 1
ATOM 803 N N . HIS A 1 102 ? 2.042 11.428 6.761 1.00 94.31 102 HIS A N 1
ATOM 804 C CA . HIS A 1 102 ? 3.447 11.461 6.331 1.00 94.31 102 HIS A CA 1
ATOM 805 C C . HIS A 1 102 ? 3.661 11.004 4.876 1.00 94.31 102 HIS A C 1
ATOM 807 O O . HIS A 1 102 ? 4.728 11.240 4.324 1.00 94.31 102 HIS A O 1
ATOM 813 N N . THR A 1 103 ? 2.663 10.375 4.240 1.00 94.81 103 THR A N 1
ATOM 814 C CA . THR A 1 103 ? 2.692 10.108 2.793 1.00 94.81 103 THR A CA 1
ATOM 815 C C . THR A 1 103 ? 2.876 11.400 1.990 1.00 94.81 103 THR A C 1
ATOM 817 O O . THR A 1 103 ? 3.538 11.364 0.963 1.00 94.81 103 THR A O 1
ATOM 820 N N . VAL A 1 104 ? 2.395 12.548 2.488 1.00 96.19 104 VAL A N 1
ATOM 821 C CA . VAL A 1 104 ? 2.577 13.860 1.837 1.00 96.19 104 VAL A CA 1
ATOM 822 C C . VAL A 1 104 ? 4.044 14.300 1.739 1.00 96.19 104 VAL A C 1
ATOM 824 O O . VAL A 1 104 ? 4.370 15.162 0.936 1.00 96.19 104 VAL A O 1
ATOM 827 N N . ALA A 1 105 ? 4.927 13.732 2.564 1.00 96.44 105 ALA A N 1
ATOM 828 C CA . ALA A 1 105 ? 6.345 14.081 2.604 1.00 96.44 105 ALA A CA 1
ATOM 829 C C . ALA A 1 105 ? 7.223 13.163 1.731 1.00 96.44 105 ALA A C 1
ATOM 831 O O . ALA A 1 105 ? 8.443 13.304 1.747 1.00 96.44 105 ALA A O 1
ATOM 832 N N . ALA A 1 106 ? 6.639 12.199 1.008 1.00 95.56 106 ALA A N 1
ATOM 833 C CA . ALA A 1 106 ? 7.385 11.368 0.066 1.00 95.56 106 ALA A CA 1
ATOM 834 C C . ALA A 1 106 ? 7.854 12.206 -1.139 1.00 95.56 106 ALA A C 1
ATOM 836 O O . ALA A 1 106 ? 7.104 13.047 -1.627 1.00 95.56 106 ALA A O 1
ATOM 837 N N . GLN A 1 107 ? 9.085 11.978 -1.612 1.00 94.94 107 GLN A N 1
ATOM 838 C CA . GLN A 1 107 ? 9.708 12.795 -2.668 1.00 94.94 107 GLN A CA 1
ATOM 839 C C . GLN A 1 107 ? 10.191 11.990 -3.882 1.00 94.94 107 GLN A C 1
ATOM 841 O O . GLN A 1 107 ? 10.033 12.451 -5.003 1.00 94.94 107 GLN A O 1
ATOM 846 N N . GLY A 1 108 ? 10.773 10.801 -3.681 1.00 92.38 108 GLY A N 1
ATOM 847 C CA . GLY A 1 108 ? 11.480 10.075 -4.750 1.00 92.38 108 GLY A CA 1
ATOM 848 C C . GLY A 1 108 ? 10.604 9.487 -5.862 1.00 92.38 108 GLY A C 1
ATOM 849 O O . GLY A 1 108 ? 11.109 9.242 -6.949 1.00 92.38 108 GLY A O 1
ATOM 850 N N . GLY A 1 109 ? 9.312 9.268 -5.606 1.00 94.06 109 GLY A N 1
ATOM 851 C CA . GLY A 1 109 ? 8.375 8.665 -6.559 1.00 94.06 109 GLY A CA 1
ATOM 852 C C . GLY A 1 109 ? 7.890 7.275 -6.141 1.00 94.06 109 GLY A C 1
ATOM 853 O O . GLY A 1 109 ? 7.933 6.914 -4.962 1.00 94.06 109 GLY A O 1
ATOM 854 N N . ILE A 1 110 ? 7.389 6.513 -7.115 1.00 95.94 110 ILE A N 1
ATOM 855 C CA . ILE A 1 110 ? 6.913 5.135 -6.954 1.00 95.94 110 ILE A CA 1
ATOM 856 C C . ILE A 1 110 ? 7.632 4.232 -7.958 1.00 95.94 110 ILE A C 1
ATOM 858 O O . ILE A 1 110 ? 7.580 4.472 -9.160 1.00 95.94 110 ILE A O 1
ATOM 862 N N . SER A 1 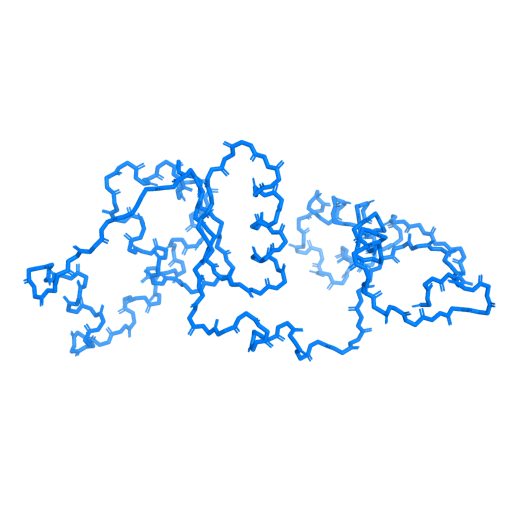111 ? 8.300 3.188 -7.472 1.00 96.44 111 SER A N 1
ATOM 863 C CA . SER A 1 111 ? 9.001 2.231 -8.331 1.00 96.44 111 SER A CA 1
ATOM 864 C C . SER A 1 111 ? 8.008 1.283 -9.000 1.00 96.44 111 SER A C 1
ATOM 866 O O . SER A 1 111 ? 7.302 0.529 -8.326 1.00 96.44 111 SER A O 1
ATOM 868 N N . ALA A 1 112 ? 7.960 1.298 -10.330 1.00 97.12 112 ALA A N 1
ATOM 869 C CA . ALA A 1 112 ? 7.126 0.407 -11.124 1.00 97.12 112 ALA A CA 1
ATOM 870 C C . ALA A 1 112 ? 7.772 0.139 -12.488 1.00 97.12 112 ALA A C 1
ATOM 872 O O . ALA A 1 112 ? 8.217 1.070 -13.153 1.00 97.12 112 ALA A O 1
ATOM 873 N N . ALA A 1 113 ? 7.772 -1.127 -12.917 1.00 97.19 113 ALA A N 1
ATOM 874 C CA . ALA A 1 113 ? 8.343 -1.533 -14.199 1.00 97.19 113 ALA A CA 1
ATOM 875 C C . ALA A 1 113 ? 7.403 -1.173 -15.362 1.00 97.19 113 ALA A C 1
ATOM 877 O O . ALA A 1 113 ? 6.662 -2.019 -15.863 1.00 97.19 113 ALA A O 1
ATOM 878 N N . LEU A 1 114 ? 7.373 0.114 -15.723 1.00 96.94 114 LEU A N 1
ATOM 879 C CA . LEU A 1 114 ? 6.516 0.670 -16.779 1.00 96.94 114 LEU A CA 1
ATOM 880 C C . LEU A 1 114 ? 7.121 0.538 -18.181 1.00 96.94 114 LEU A C 1
ATOM 882 O O . LEU A 1 114 ? 6.388 0.629 -19.160 1.00 96.94 114 LEU A O 1
ATOM 886 N N . ALA A 1 115 ? 8.439 0.342 -18.277 1.00 96.25 115 ALA A N 1
ATOM 887 C CA . ALA A 1 115 ? 9.186 0.322 -19.535 1.00 96.25 115 ALA A CA 1
ATOM 888 C C . ALA A 1 115 ? 8.976 1.580 -20.418 1.00 96.25 115 ALA A C 1
ATOM 890 O O . ALA A 1 115 ? 8.927 1.504 -21.648 1.00 96.25 115 ALA A O 1
ATOM 891 N N . ASN A 1 116 ? 8.812 2.754 -19.791 1.00 96.31 116 ASN A N 1
ATOM 892 C CA . ASN A 1 116 ? 8.611 4.020 -20.508 1.00 96.31 116 ASN A CA 1
ATOM 893 C C . ASN A 1 116 ? 9.926 4.662 -20.977 1.00 96.31 116 ASN A C 1
ATOM 895 O O . ASN A 1 116 ? 9.959 5.200 -22.079 1.00 96.31 116 ASN A O 1
ATOM 899 N N . ILE A 1 117 ? 10.992 4.587 -20.167 1.00 95.19 117 ILE A N 1
ATOM 900 C CA . ILE A 1 117 ? 12.310 5.188 -20.461 1.00 95.19 117 ILE A CA 1
ATOM 901 C C . ILE A 1 117 ? 13.247 4.187 -21.149 1.00 95.19 117 ILE A C 1
ATOM 903 O O . ILE A 1 117 ? 13.883 4.502 -22.151 1.00 95.19 117 ILE A O 1
ATOM 907 N N . SER A 1 118 ? 13.317 2.965 -20.629 1.00 94.75 118 SER A N 1
ATOM 908 C CA . SER A 1 118 ? 14.081 1.855 -21.196 1.00 94.75 118 SER A CA 1
ATOM 909 C C . SER A 1 118 ? 13.269 0.572 -21.095 1.00 94.75 118 SER A C 1
ATOM 911 O O . SER A 1 118 ? 12.269 0.530 -20.377 1.00 94.75 118 SER A O 1
ATOM 913 N N . GLU A 1 119 ? 13.703 -0.483 -21.786 1.00 96.75 119 GLU A N 1
ATOM 914 C CA . GLU A 1 119 ? 13.145 -1.819 -21.570 1.00 96.75 119 GLU A CA 1
ATOM 915 C C . GLU A 1 119 ? 13.211 -2.177 -20.080 1.00 96.75 119 GLU A C 1
ATOM 917 O O . GLU A 1 119 ? 14.215 -1.913 -19.415 1.00 96.75 119 GLU A O 1
ATOM 922 N N . ASP A 1 120 ? 12.124 -2.745 -19.561 1.00 97.31 120 ASP A N 1
ATOM 923 C CA . ASP A 1 120 ? 12.027 -3.152 -18.167 1.00 97.31 120 ASP A CA 1
ATOM 924 C C . ASP A 1 120 ? 11.140 -4.395 -18.022 1.00 97.31 120 ASP A C 1
ATOM 926 O O . ASP A 1 120 ? 10.270 -4.683 -18.850 1.00 97.31 120 ASP A O 1
ATOM 930 N N . ASN A 1 121 ? 11.352 -5.143 -16.945 1.00 98.00 121 ASN A N 1
ATOM 931 C CA . ASN A 1 121 ? 10.605 -6.338 -16.605 1.00 98.00 121 ASN A CA 1
ATOM 932 C C . ASN A 1 121 ? 10.355 -6.371 -15.100 1.00 98.00 121 ASN A C 1
ATOM 934 O O . ASN A 1 121 ? 11.280 -6.282 -14.295 1.00 98.00 121 ASN A O 1
ATOM 938 N N . TRP A 1 122 ? 9.111 -6.631 -14.699 1.00 98.25 122 TRP A N 1
ATOM 939 C CA . TRP A 1 122 ? 8.763 -6.754 -13.281 1.00 98.25 122 TRP A CA 1
ATOM 940 C C . TRP A 1 122 ? 9.608 -7.805 -12.540 1.00 98.25 122 TRP A C 1
ATOM 942 O O . TRP A 1 122 ? 9.790 -7.691 -11.331 1.00 98.25 122 TRP A O 1
ATOM 952 N N . ARG A 1 123 ? 10.145 -8.814 -13.245 1.00 98.44 123 ARG A N 1
ATOM 953 C CA . ARG A 1 123 ? 11.048 -9.822 -12.666 1.00 98.44 123 ARG A CA 1
ATOM 954 C C . ARG A 1 123 ? 12.404 -9.246 -12.272 1.00 98.44 123 ARG A C 1
ATOM 956 O O . ARG A 1 123 ? 12.974 -9.708 -11.291 1.00 98.44 123 ARG A O 1
ATOM 963 N N . TRP A 1 124 ? 12.911 -8.258 -13.007 1.00 98.50 124 TRP A N 1
ATOM 964 C CA . TRP A 1 124 ? 14.153 -7.562 -12.660 1.00 98.50 124 TRP A CA 1
ATOM 965 C C . TRP A 1 124 ? 13.942 -6.730 -11.395 1.00 98.50 124 TRP A C 1
ATOM 967 O O . TRP A 1 124 ? 14.680 -6.890 -10.429 1.00 98.50 124 TRP A O 1
ATOM 977 N N . HIS A 1 125 ? 12.831 -5.993 -11.328 1.00 98.44 125 HIS A N 1
ATOM 978 C CA . HIS A 1 125 ? 12.416 -5.290 -10.113 1.00 98.44 125 HIS A CA 1
ATOM 979 C C . HIS A 1 125 ? 12.228 -6.245 -8.915 1.00 98.44 125 HIS A C 1
ATOM 981 O O . HIS A 1 125 ? 12.651 -5.938 -7.799 1.00 98.44 125 HIS A O 1
ATOM 987 N N . ALA A 1 126 ? 11.641 -7.428 -9.132 1.00 98.50 126 ALA A N 1
ATOM 988 C CA . ALA A 1 126 ? 11.503 -8.442 -8.087 1.00 98.50 126 ALA A CA 1
ATOM 989 C C . ALA A 1 126 ? 12.869 -8.964 -7.617 1.00 98.50 126 ALA A C 1
ATOM 991 O O . ALA A 1 126 ? 13.097 -9.054 -6.414 1.00 98.50 126 ALA A O 1
ATOM 992 N N . TYR A 1 127 ? 13.795 -9.247 -8.537 1.00 98.50 127 TYR A N 1
ATOM 993 C CA . TYR A 1 127 ? 15.164 -9.645 -8.203 1.00 98.50 127 TYR A CA 1
ATOM 994 C C . TYR A 1 127 ? 15.879 -8.584 -7.355 1.00 98.50 127 TYR A C 1
ATOM 996 O O . TYR A 1 127 ? 16.424 -8.916 -6.301 1.00 98.50 127 TYR A O 1
ATOM 1004 N N . ASP A 1 128 ? 15.817 -7.313 -7.760 1.00 98.56 128 ASP A N 1
ATOM 1005 C CA . ASP A 1 128 ? 16.422 -6.207 -7.012 1.00 98.56 128 ASP A CA 1
ATOM 1006 C C . ASP A 1 128 ? 15.794 -6.045 -5.627 1.00 98.56 128 ASP A C 1
ATOM 1008 O O . ASP A 1 128 ? 16.500 -5.785 -4.654 1.00 98.56 128 ASP A O 1
ATOM 1012 N N . THR A 1 129 ? 14.484 -6.270 -5.507 1.00 98.50 129 THR A N 1
ATOM 1013 C CA . THR A 1 129 ? 13.775 -6.219 -4.223 1.00 98.50 129 THR A CA 1
ATOM 1014 C C . THR A 1 129 ? 14.176 -7.379 -3.309 1.00 98.50 129 THR A C 1
ATOM 1016 O O . THR A 1 129 ? 14.458 -7.158 -2.133 1.00 98.50 129 THR A O 1
ATOM 1019 N N . ILE A 1 130 ? 14.258 -8.609 -3.832 1.00 98.56 130 ILE A N 1
ATOM 1020 C CA . ILE A 1 130 ? 14.692 -9.793 -3.070 1.00 98.56 130 ILE A CA 1
ATOM 1021 C C . ILE A 1 130 ? 16.122 -9.589 -2.571 1.00 98.56 130 ILE A C 1
ATOM 1023 O O . ILE A 1 130 ? 16.385 -9.720 -1.374 1.00 98.56 130 ILE A O 1
ATOM 1027 N N . LYS A 1 131 ? 17.029 -9.201 -3.471 1.00 98.56 131 LYS A N 1
ATOM 1028 C CA . LYS A 1 131 ? 18.425 -8.916 -3.137 1.00 98.56 131 LYS A CA 1
ATOM 1029 C C . LYS A 1 131 ? 18.540 -7.758 -2.141 1.00 98.56 131 LYS A C 1
ATOM 1031 O O . LYS A 1 131 ? 19.270 -7.863 -1.164 1.00 98.56 131 LYS A O 1
ATOM 1036 N N . GLY A 1 132 ? 17.811 -6.665 -2.363 1.00 98.38 132 GLY A N 1
ATOM 1037 C CA . GLY A 1 132 ? 17.810 -5.486 -1.493 1.00 98.38 132 GLY A CA 1
ATOM 1038 C C . GLY A 1 132 ? 17.218 -5.747 -0.107 1.00 98.38 132 GLY A C 1
ATOM 1039 O O . GLY A 1 132 ? 17.606 -5.089 0.854 1.00 98.38 132 GLY A O 1
ATOM 1040 N N . SER A 1 133 ? 16.327 -6.735 0.016 1.00 97.81 133 SER A N 1
ATOM 1041 C CA . SER A 1 133 ? 15.797 -7.205 1.302 1.00 97.81 133 SER A CA 1
ATOM 1042 C C . SER A 1 133 ? 16.772 -8.085 2.091 1.00 97.81 133 SER A C 1
ATOM 1044 O O . SER A 1 133 ? 16.402 -8.587 3.150 1.00 97.81 133 SER A O 1
ATOM 1046 N N . ASP A 1 134 ? 17.985 -8.304 1.571 1.00 97.88 134 ASP A N 1
ATOM 1047 C CA . ASP A 1 134 ? 18.959 -9.253 2.113 1.00 97.88 134 ASP A CA 1
ATOM 1048 C C . ASP A 1 134 ? 18.351 -10.661 2.271 1.00 97.88 134 ASP A C 1
ATOM 1050 O O . ASP A 1 134 ? 18.553 -11.349 3.267 1.00 97.88 134 ASP A O 1
ATOM 1054 N N . TRP A 1 135 ? 17.547 -11.080 1.280 1.00 96.56 135 TRP A N 1
ATOM 1055 C CA . TRP A 1 135 ? 16.833 -12.367 1.240 1.00 96.56 135 TRP A CA 1
ATOM 1056 C C . TRP A 1 135 ? 15.866 -12.623 2.414 1.00 96.56 135 TRP A C 1
ATOM 1058 O O . TRP A 1 135 ? 15.357 -13.734 2.551 1.00 96.56 135 TRP A O 1
ATOM 1068 N N . LEU A 1 136 ? 15.568 -11.608 3.233 1.00 97.50 136 LEU A N 1
ATO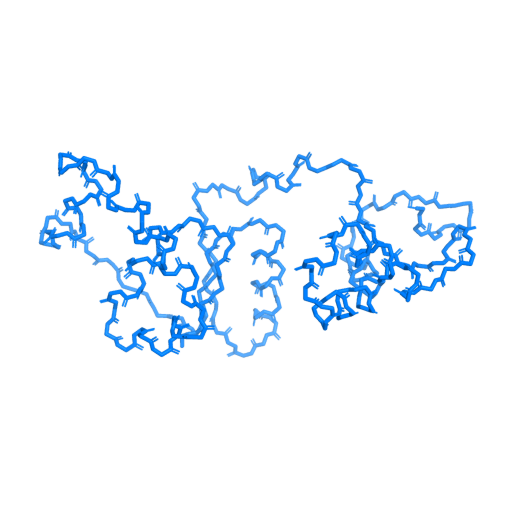M 1069 C CA . LEU A 1 136 ? 14.605 -11.692 4.339 1.00 97.50 136 LEU A CA 1
ATOM 1070 C C . LEU A 1 136 ? 13.166 -11.381 3.914 1.00 97.50 136 LEU A C 1
ATOM 1072 O O . LEU A 1 136 ? 12.244 -11.561 4.708 1.00 97.50 136 LEU A O 1
ATOM 1076 N N . GLY A 1 137 ? 12.967 -10.869 2.699 1.00 96.44 137 GLY A N 1
ATOM 1077 C CA . GLY A 1 137 ? 11.643 -10.575 2.171 1.00 96.44 137 GLY A CA 1
ATOM 1078 C C . GLY A 1 137 ? 10.891 -11.828 1.725 1.00 96.44 137 GLY A C 1
ATOM 1079 O O . GLY A 1 137 ? 11.443 -12.688 1.036 1.00 96.44 137 GLY A O 1
ATOM 1080 N N . ASP A 1 138 ? 9.604 -11.889 2.062 1.00 97.38 138 ASP A N 1
ATOM 1081 C CA . ASP A 1 138 ? 8.693 -12.926 1.580 1.00 97.38 138 ASP A CA 1
ATOM 1082 C C . ASP A 1 138 ? 8.530 -12.799 0.054 1.00 97.38 138 ASP A C 1
ATOM 1084 O O . ASP A 1 138 ? 7.985 -11.818 -0.465 1.00 97.38 138 ASP A O 1
ATOM 1088 N N . GLN A 1 139 ? 9.077 -13.764 -0.688 1.00 97.25 139 GLN A N 1
ATOM 1089 C CA . GLN A 1 139 ? 9.234 -13.641 -2.141 1.00 97.25 139 GLN A CA 1
ATOM 1090 C C . GLN A 1 139 ? 7.900 -13.675 -2.897 1.00 97.25 139 GLN A C 1
ATOM 1092 O O . GLN A 1 139 ? 7.784 -13.051 -3.948 1.00 97.25 139 GLN A O 1
ATOM 1097 N N . ASP A 1 140 ? 6.885 -14.348 -2.358 1.00 97.69 140 ASP A N 1
ATOM 1098 C CA . ASP A 1 140 ? 5.524 -14.361 -2.902 1.00 97.69 140 ASP A CA 1
ATOM 1099 C C . ASP A 1 140 ? 4.858 -12.977 -2.802 1.00 97.69 140 ASP A C 1
ATOM 1101 O O . ASP A 1 140 ? 4.232 -12.505 -3.757 1.00 97.69 140 ASP A O 1
ATOM 1105 N N . ALA A 1 141 ? 5.054 -12.277 -1.682 1.00 97.50 141 ALA A N 1
ATOM 1106 C CA . ALA A 1 141 ? 4.600 -10.904 -1.502 1.00 97.50 141 ALA A CA 1
ATOM 1107 C C . ALA A 1 141 ? 5.357 -9.928 -2.418 1.00 97.50 141 ALA A C 1
ATOM 1109 O O . ALA A 1 141 ? 4.739 -9.045 -3.023 1.00 97.50 141 ALA A O 1
ATOM 1110 N N . ILE A 1 142 ? 6.675 -10.104 -2.564 1.00 98.50 142 ILE A N 1
ATOM 1111 C CA . ILE A 1 142 ? 7.500 -9.302 -3.480 1.00 98.50 142 ILE A CA 1
ATOM 1112 C C . ILE A 1 142 ? 7.062 -9.513 -4.932 1.00 98.50 142 ILE A C 1
ATOM 1114 O O . ILE A 1 142 ? 6.851 -8.535 -5.650 1.00 98.50 142 ILE A O 1
ATOM 1118 N N . GLU A 1 143 ? 6.868 -10.762 -5.363 1.00 98.38 143 GLU A N 1
ATOM 1119 C CA . GLU A 1 143 ? 6.366 -11.072 -6.703 1.00 98.38 143 GLU A CA 1
ATOM 1120 C C . GLU A 1 143 ? 5.028 -10.371 -6.953 1.00 98.38 143 GLU A C 1
ATOM 1122 O O . GLU A 1 143 ? 4.870 -9.681 -7.966 1.00 98.38 143 GLU A O 1
ATOM 1127 N N . TYR A 1 144 ? 4.076 -10.501 -6.023 1.00 98.44 144 TYR A N 1
ATOM 1128 C CA . TYR A 1 144 ? 2.772 -9.856 -6.147 1.00 98.44 144 TYR A CA 1
ATOM 1129 C C . TYR A 1 144 ? 2.906 -8.334 -6.283 1.00 98.44 144 TYR A C 1
ATOM 1131 O O . TYR A 1 144 ? 2.269 -7.735 -7.154 1.00 98.44 144 TYR A O 1
ATOM 1139 N N . MET A 1 145 ? 3.748 -7.706 -5.460 1.00 98.56 145 MET A N 1
ATOM 1140 C CA . MET A 1 145 ? 3.996 -6.266 -5.500 1.00 98.56 145 MET A CA 1
ATOM 1141 C C . MET A 1 145 ? 4.582 -5.830 -6.849 1.00 98.56 145 MET A C 1
ATOM 1143 O O . MET A 1 145 ? 4.004 -4.972 -7.518 1.00 98.56 145 MET A O 1
ATOM 1147 N N . CYS A 1 146 ? 5.691 -6.432 -7.283 1.00 98.44 146 CYS A N 1
ATOM 1148 C CA . CYS A 1 146 ? 6.395 -6.021 -8.498 1.00 98.44 146 CYS A CA 1
ATOM 1149 C C . CYS A 1 146 ? 5.557 -6.271 -9.759 1.00 98.44 146 CYS A C 1
ATOM 1151 O O . CYS A 1 146 ? 5.524 -5.425 -10.653 1.00 98.44 146 CYS A O 1
ATOM 1153 N N . LYS A 1 147 ? 4.819 -7.387 -9.815 1.00 98.12 147 LYS A N 1
ATOM 1154 C CA . LYS A 1 147 ? 3.952 -7.745 -10.948 1.00 98.12 147 LYS A CA 1
ATOM 1155 C C . LYS A 1 147 ? 2.749 -6.811 -11.102 1.00 98.12 147 LYS A C 1
ATOM 1157 O O . LYS A 1 147 ? 2.317 -6.556 -12.223 1.00 98.12 147 LYS A O 1
ATOM 1162 N N . ASN A 1 148 ? 2.204 -6.295 -9.997 1.00 98.19 148 ASN A N 1
ATOM 1163 C CA . ASN A 1 148 ? 1.039 -5.400 -10.017 1.00 98.19 148 ASN A CA 1
ATOM 1164 C C . ASN A 1 148 ? 1.403 -3.904 -9.991 1.00 98.19 148 ASN A C 1
ATOM 1166 O O . ASN A 1 148 ? 0.548 -3.074 -10.304 1.00 98.19 148 ASN A O 1
ATOM 1170 N N . GLY A 1 149 ? 2.647 -3.547 -9.653 1.00 97.81 149 GLY A N 1
ATOM 1171 C CA . GLY A 1 149 ? 3.079 -2.158 -9.461 1.00 97.81 149 GLY A CA 1
ATOM 1172 C C . GLY A 1 149 ? 2.833 -1.251 -10.669 1.00 97.81 149 GLY A C 1
ATOM 1173 O O . GLY A 1 149 ? 2.297 -0.157 -10.509 1.00 97.81 149 GLY A O 1
ATOM 1174 N N . ALA A 1 150 ? 3.125 -1.726 -11.885 1.00 97.62 150 ALA A N 1
ATOM 1175 C CA . ALA A 1 150 ? 2.873 -0.978 -13.124 1.00 97.62 150 ALA A CA 1
ATOM 1176 C C . ALA A 1 150 ? 1.390 -0.609 -13.288 1.00 97.62 150 ALA A C 1
ATOM 1178 O O . ALA A 1 150 ? 1.047 0.552 -13.508 1.00 97.62 150 ALA A O 1
ATOM 1179 N N . LYS A 1 151 ? 0.491 -1.581 -13.095 1.00 97.94 151 LYS A N 1
ATOM 1180 C CA . LYS A 1 151 ? -0.958 -1.356 -13.162 1.00 97.94 151 LYS A CA 1
ATOM 1181 C C . LYS A 1 151 ? -1.431 -0.372 -12.088 1.00 97.94 151 LYS A C 1
ATOM 1183 O O . LYS A 1 151 ? -2.286 0.461 -12.372 1.00 97.94 151 LYS A O 1
ATOM 1188 N N . ALA A 1 152 ? -0.875 -0.448 -10.879 1.00 97.75 152 ALA A N 1
ATOM 1189 C CA . ALA A 1 152 ? -1.207 0.472 -9.793 1.00 97.75 152 ALA A CA 1
ATOM 1190 C C . ALA A 1 152 ? -0.755 1.915 -10.088 1.00 97.75 152 ALA A C 1
ATOM 1192 O O . ALA A 1 152 ? -1.506 2.850 -9.826 1.00 97.75 152 ALA A O 1
ATOM 1193 N N . ALA A 1 153 ? 0.428 2.109 -10.679 1.00 97.69 153 ALA A N 1
ATOM 1194 C CA . ALA A 1 153 ? 0.896 3.434 -11.090 1.00 97.69 153 ALA A CA 1
ATOM 1195 C C . ALA A 1 153 ? -0.002 4.046 -12.181 1.00 97.69 153 ALA A C 1
ATOM 1197 O O . ALA A 1 153 ? -0.374 5.214 -12.090 1.00 97.69 153 ALA A O 1
ATOM 1198 N N . ILE A 1 154 ? -0.422 3.242 -13.164 1.00 97.94 154 ILE A N 1
ATOM 1199 C CA . ILE A 1 154 ? -1.352 3.675 -14.219 1.00 97.94 154 ILE A CA 1
ATOM 1200 C C . ILE A 1 154 ? -2.740 4.001 -13.642 1.00 97.94 154 ILE A C 1
ATOM 1202 O O . ILE A 1 154 ? -3.378 4.959 -14.065 1.00 97.94 154 ILE A O 1
ATOM 1206 N N . GLU A 1 155 ? -3.229 3.245 -12.656 1.00 97.94 155 GLU A N 1
ATOM 1207 C CA . GLU A 1 155 ? -4.484 3.574 -11.961 1.00 97.94 155 GLU A CA 1
ATOM 1208 C C . GLU A 1 155 ? -4.412 4.956 -11.292 1.00 97.94 155 GLU A C 1
ATOM 1210 O O . GLU A 1 155 ? -5.344 5.748 -11.409 1.00 97.94 155 GLU A O 1
ATOM 1215 N N . LEU A 1 156 ? -3.290 5.270 -10.639 1.00 97.69 156 LEU A N 1
ATOM 1216 C CA . LEU A 1 156 ? -3.068 6.585 -10.037 1.00 97.69 156 LEU A CA 1
ATOM 1217 C C . LEU A 1 156 ? -3.013 7.704 -11.085 1.00 97.69 156 LEU A C 1
ATOM 1219 O O . LEU A 1 156 ? -3.558 8.781 -10.850 1.00 97.69 156 LEU A O 1
ATOM 1223 N N . GLU A 1 157 ? -2.393 7.454 -12.237 1.00 97.81 157 GLU A N 1
ATOM 1224 C CA . GLU A 1 157 ? -2.359 8.410 -13.348 1.00 97.81 157 GLU A CA 1
ATOM 1225 C C . GLU A 1 157 ? -3.772 8.711 -13.865 1.00 97.81 157 GLU A C 1
ATOM 1227 O O . GLU A 1 157 ? -4.148 9.878 -13.962 1.00 97.81 157 GLU A O 1
ATOM 1232 N N . ASN A 1 158 ? -4.606 7.678 -14.025 1.00 97.75 158 ASN A N 1
ATOM 1233 C CA . ASN A 1 158 ? -6.014 7.824 -14.404 1.00 97.75 158 ASN A CA 1
ATOM 1234 C C . ASN A 1 158 ? -6.863 8.552 -13.342 1.00 97.75 158 ASN A C 1
ATOM 1236 O O . ASN A 1 158 ? -7.874 9.166 -13.678 1.00 97.75 158 ASN A O 1
ATOM 1240 N N . PHE A 1 159 ? -6.470 8.517 -12.062 1.00 97.25 159 PHE A N 1
ATOM 1241 C CA . PHE A 1 159 ? -7.071 9.351 -11.009 1.00 97.25 159 PHE A CA 1
ATOM 1242 C C . PHE A 1 159 ? -6.585 10.807 -11.025 1.00 97.25 159 PHE A C 1
ATOM 1244 O O . PHE A 1 159 ? -7.045 11.613 -10.215 1.00 97.25 159 PHE A O 1
ATOM 1251 N N . GLY A 1 160 ? -5.683 11.161 -11.941 1.00 97.88 160 GLY A N 1
ATOM 1252 C CA . GLY A 1 160 ? -5.178 12.515 -12.119 1.00 97.88 160 GLY A CA 1
ATOM 1253 C C . GLY A 1 160 ? -3.930 12.827 -11.299 1.00 97.88 160 GLY A C 1
ATOM 1254 O O . GLY A 1 160 ? -3.639 14.003 -11.078 1.00 97.88 160 GLY A O 1
ATOM 1255 N N . VAL A 1 161 ? -3.181 11.817 -10.831 1.00 97.44 161 VAL A N 1
ATOM 1256 C CA . VAL A 1 161 ? -1.870 12.073 -10.216 1.00 97.44 161 VAL A CA 1
ATOM 1257 C C . VAL A 1 161 ? -0.950 12.721 -11.260 1.00 97.44 161 VAL A C 1
ATOM 1259 O O . VAL A 1 161 ? -0.733 12.140 -12.327 1.00 97.44 161 VAL A O 1
ATOM 1262 N N . PRO A 1 162 ? -0.389 13.914 -10.980 1.00 97.12 162 PRO A N 1
ATOM 1263 C CA . PRO A 1 162 ? 0.385 14.671 -11.954 1.00 97.12 162 PRO A CA 1
ATOM 1264 C C . PRO A 1 162 ? 1.824 14.149 -12.028 1.00 97.12 162 PRO A C 1
ATOM 1266 O O . PRO A 1 162 ? 2.761 14.801 -11.570 1.00 97.12 162 PRO A O 1
ATOM 1269 N N . PHE A 1 163 ? 2.002 12.949 -12.583 1.00 97.94 163 PHE A N 1
ATOM 1270 C CA . PHE A 1 163 ? 3.331 12.425 -12.878 1.00 97.94 163 PHE A CA 1
ATOM 1271 C C . PHE A 1 163 ? 4.062 13.318 -13.887 1.00 97.94 163 PHE A C 1
ATOM 1273 O O . PHE A 1 163 ? 3.458 13.832 -14.837 1.00 97.94 163 PHE A O 1
ATOM 1280 N N . SER A 1 164 ? 5.376 13.453 -13.694 1.00 96.94 164 SER A N 1
ATOM 1281 C CA . SER A 1 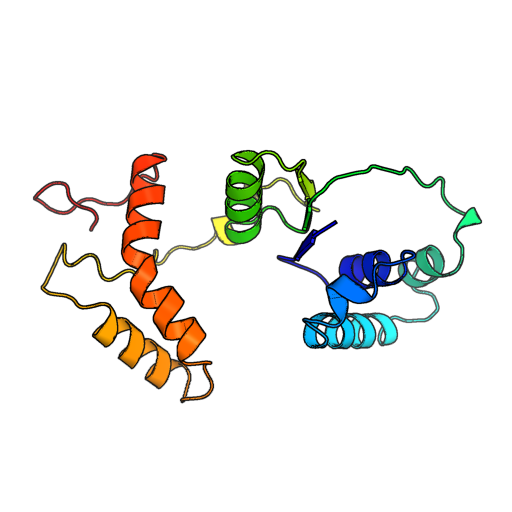164 ? 6.278 14.007 -14.703 1.00 96.94 164 SER A CA 1
ATOM 1282 C C . SER A 1 164 ? 6.182 13.203 -16.000 1.00 96.94 164 SER A C 1
ATOM 1284 O O . SER A 1 164 ? 5.828 12.021 -15.987 1.00 96.94 164 SER A O 1
ATOM 1286 N N . ARG A 1 165 ? 6.471 13.852 -17.128 1.00 97.62 165 ARG A N 1
ATOM 1287 C CA . ARG A 1 165 ? 6.275 13.275 -18.461 1.00 97.62 165 ARG A CA 1
ATOM 1288 C C . ARG A 1 165 ? 7.595 13.138 -19.207 1.00 97.62 165 ARG A C 1
ATOM 1290 O O . ARG A 1 165 ? 8.437 14.030 -19.131 1.00 97.62 165 ARG A O 1
ATOM 1297 N N . ALA A 1 166 ? 7.743 12.026 -19.919 1.00 95.75 166 ALA A N 1
ATOM 1298 C CA . ALA A 1 166 ? 8.776 11.841 -20.927 1.00 95.75 166 ALA A CA 1
ATOM 1299 C C . ALA A 1 166 ? 8.431 12.641 -22.198 1.00 95.75 166 ALA A C 1
ATOM 1301 O O . ALA A 1 166 ? 7.330 13.185 -22.321 1.00 95.75 166 ALA A O 1
ATOM 1302 N N . GLU A 1 167 ? 9.357 12.696 -23.159 1.00 96.06 167 GLU A N 1
ATOM 1303 C CA . GLU A 1 167 ? 9.175 13.437 -24.421 1.00 96.06 167 GLU A CA 1
ATOM 1304 C C . GLU A 1 167 ? 7.943 12.978 -25.218 1.00 96.06 167 GLU A C 1
ATOM 1306 O O . GLU A 1 167 ? 7.314 13.774 -25.911 1.00 96.06 167 GLU A O 1
ATOM 1311 N N . ASP A 1 168 ? 7.560 11.710 -25.078 1.00 95.62 168 ASP A N 1
ATOM 1312 C CA . ASP A 1 168 ? 6.404 11.105 -25.742 1.00 95.62 168 ASP A CA 1
ATOM 1313 C C . ASP A 1 168 ? 5.091 11.204 -24.937 1.00 95.62 168 ASP A C 1
ATOM 1315 O O . ASP A 1 168 ? 4.067 10.652 -25.341 1.00 95.62 168 ASP A O 1
ATOM 1319 N N . GLY A 1 169 ? 5.103 11.899 -23.794 1.00 96.00 169 GLY A N 1
ATOM 1320 C CA . GLY A 1 169 ? 3.932 12.104 -22.938 1.00 96.00 169 GLY A CA 1
ATOM 1321 C C . GLY A 1 169 ? 3.609 10.952 -21.980 1.00 96.00 169 GLY A C 1
ATOM 1322 O O . GLY A 1 169 ? 2.664 11.066 -21.188 1.00 96.00 169 GLY A O 1
ATOM 1323 N N . ARG A 1 170 ? 4.381 9.857 -21.986 1.00 96.69 170 ARG A N 1
ATOM 1324 C CA . ARG A 1 170 ? 4.249 8.792 -20.978 1.00 96.69 170 ARG A CA 1
ATOM 1325 C C . ARG A 1 170 ? 4.823 9.236 -19.629 1.00 96.69 170 ARG A C 1
ATOM 1327 O O . ARG A 1 170 ? 5.509 10.250 -19.532 1.00 96.69 170 ARG A O 1
ATOM 1334 N N . ILE A 1 171 ? 4.502 8.492 -18.570 1.00 97.00 171 ILE A N 1
ATOM 1335 C CA . ILE A 1 171 ? 5.049 8.718 -17.219 1.00 97.00 171 ILE A CA 1
ATOM 1336 C C . ILE A 1 171 ? 6.580 8.602 -17.275 1.00 97.00 171 ILE A C 1
ATOM 1338 O O . ILE A 1 171 ? 7.073 7.590 -17.781 1.00 97.00 171 ILE A O 1
ATOM 1342 N N . TYR A 1 172 ? 7.283 9.616 -16.758 1.00 89.94 172 TYR A N 1
ATOM 1343 C CA . TYR A 1 172 ? 8.741 9.632 -16.587 1.00 89.94 172 TYR A CA 1
ATOM 1344 C C . TYR A 1 172 ? 9.171 8.912 -15.310 1.00 89.94 172 TYR A C 1
ATOM 1346 O O . TYR A 1 172 ? 8.579 9.215 -14.246 1.00 89.94 172 TYR A O 1
#

Radius of gyration: 20.14 Å; chains: 1; bounding box: 40×30×62 Å

pLDDT: mean 86.37, std 13.57, range [47.31, 98.56]

Foldseek 3Di:
DAEAEPDDLLVVVVQCPDPPSVVRCVVPVVSPVVSVVVVVPDDPPPVSVVCVVPVVVDDDDDDDWQYEQEALEPVSVVVQVVQVVDPTGYHYDYPDDNCPPCNVVDDPDFDAQQCPPHHGDLVVVLVCVCVVVVVPDDSVVSSVCSVCRNVVVVVVVVVVDDADADPVRDHD